Protein AF-A0A1I9GBY1-F1 (afdb_monomer_lite)

Structure (mmCIF, N/CA/C/O backbone):
data_AF-A0A1I9GBY1-F1
#
_entry.id   AF-A0A1I9GBY1-F1
#
loop_
_atom_site.group_PDB
_atom_site.id
_atom_site.type_symbol
_atom_site.label_atom_id
_atom_site.label_alt_id
_atom_site.label_comp_id
_atom_site.label_asym_id
_atom_site.label_entity_id
_atom_site.label_seq_id
_atom_site.pdbx_PDB_ins_code
_atom_site.Cartn_x
_atom_site.Cartn_y
_atom_site.Cartn_z
_atom_site.occupancy
_atom_site.B_iso_or_equiv
_atom_site.auth_seq_id
_atom_site.auth_comp_id
_atom_site.auth_asym_id
_atom_site.auth_atom_id
_atom_site.pdbx_PDB_model_num
ATOM 1 N N . ASN A 1 1 ? -6.267 0.503 -0.081 1.00 86.75 1 ASN A N 1
ATOM 2 C CA . ASN A 1 1 ? -6.363 1.276 -1.341 1.00 86.75 1 ASN A CA 1
ATOM 3 C C . ASN A 1 1 ? -5.111 1.041 -2.190 1.00 86.75 1 ASN A C 1
ATOM 5 O O . ASN A 1 1 ? -4.032 1.431 -1.754 1.00 86.75 1 ASN A O 1
ATOM 9 N N . PHE A 1 2 ? -5.229 0.370 -3.340 1.00 92.69 2 PHE A N 1
ATOM 10 C CA . PHE A 1 2 ? -4.099 0.061 -4.231 1.00 92.69 2 PHE A CA 1
ATOM 11 C C . PHE A 1 2 ? -4.047 1.026 -5.415 1.00 92.69 2 PHE A C 1
ATOM 13 O O . PHE A 1 2 ? -5.072 1.300 -6.029 1.00 92.69 2 PHE A O 1
ATOM 20 N N . GLN A 1 3 ? -2.847 1.503 -5.743 1.00 95.25 3 GLN A N 1
ATOM 21 C CA . GLN A 1 3 ? -2.601 2.433 -6.842 1.00 95.25 3 GLN A CA 1
ATOM 22 C C . GLN A 1 3 ? -1.541 1.880 -7.788 1.00 95.25 3 GLN A C 1
ATOM 24 O O . GLN A 1 3 ? -0.520 1.339 -7.356 1.00 95.25 3 GLN A O 1
ATOM 29 N N . LEU A 1 4 ? -1.765 2.055 -9.086 1.00 96.12 4 LEU A N 1
ATOM 30 C CA . LEU A 1 4 ? -0.801 1.678 -10.109 1.00 96.12 4 LEU A CA 1
ATOM 31 C C . LEU A 1 4 ? 0.464 2.530 -9.985 1.00 96.12 4 LEU A C 1
ATOM 33 O O . LEU A 1 4 ? 0.381 3.752 -9.906 1.00 96.12 4 LEU A O 1
ATOM 37 N N . THR A 1 5 ? 1.626 1.882 -9.918 1.00 95.31 5 THR A N 1
ATOM 38 C CA . THR A 1 5 ? 2.892 2.536 -9.569 1.00 95.31 5 THR A CA 1
ATOM 39 C C . THR A 1 5 ? 3.996 2.150 -10.546 1.00 95.31 5 THR A C 1
ATOM 41 O O . THR A 1 5 ? 4.127 0.987 -10.927 1.00 95.31 5 THR A O 1
ATOM 44 N N . ASN A 1 6 ? 4.812 3.138 -10.920 1.00 95.56 6 ASN A N 1
ATOM 45 C CA . ASN A 1 6 ? 6.075 2.926 -11.620 1.00 95.56 6 ASN A CA 1
ATOM 46 C C . ASN A 1 6 ? 7.186 2.769 -10.578 1.00 95.56 6 ASN A C 1
ATOM 48 O O . ASN A 1 6 ? 7.409 3.675 -9.772 1.00 95.56 6 ASN A O 1
ATOM 52 N N . PHE A 1 7 ? 7.880 1.637 -10.587 1.00 94.62 7 PHE A N 1
ATOM 53 C CA . PHE A 1 7 ? 9.011 1.390 -9.700 1.00 94.62 7 PHE A CA 1
ATOM 54 C C . PHE A 1 7 ? 10.318 1.721 -10.422 1.00 94.62 7 PHE A C 1
ATOM 56 O O . PHE A 1 7 ? 10.583 1.212 -11.506 1.00 94.62 7 PHE A O 1
ATOM 63 N N . GLN A 1 8 ? 11.124 2.598 -9.821 1.00 93.00 8 GLN A N 1
ATOM 64 C CA . GLN A 1 8 ? 12.408 3.046 -10.379 1.00 93.00 8 GLN A CA 1
ATOM 65 C C . GLN A 1 8 ? 13.574 2.108 -10.033 1.00 93.00 8 GLN A C 1
ATOM 67 O O . GLN A 1 8 ? 14.673 2.263 -10.553 1.00 93.00 8 GLN A O 1
ATOM 72 N N . THR A 1 9 ? 13.341 1.140 -9.149 1.00 92.62 9 THR A N 1
ATOM 73 C CA . THR A 1 9 ? 14.322 0.149 -8.705 1.00 92.62 9 THR A CA 1
ATOM 74 C C . THR A 1 9 ? 13.744 -1.258 -8.837 1.00 92.62 9 THR A C 1
ATOM 76 O O . THR A 1 9 ? 12.515 -1.416 -8.786 1.00 92.62 9 THR A O 1
ATOM 79 N N . PRO A 1 10 ? 14.596 -2.297 -8.970 1.00 93.94 10 PRO A N 1
ATOM 80 C CA . PRO A 1 10 ? 14.154 -3.682 -8.890 1.00 93.94 10 PRO A CA 1
ATOM 81 C C . PRO A 1 10 ? 13.291 -3.882 -7.647 1.00 93.94 10 PRO A C 1
ATOM 83 O O . PRO A 1 10 ? 13.693 -3.567 -6.527 1.00 93.94 10 PRO A O 1
ATOM 86 N N . THR A 1 11 ? 12.058 -4.320 -7.868 1.00 95.75 11 THR A N 1
ATOM 87 C CA . THR A 1 11 ? 11.041 -4.411 -6.828 1.00 95.75 11 THR A CA 1
ATOM 88 C C . THR A 1 11 ? 10.366 -5.765 -6.923 1.00 95.75 11 THR A C 1
ATOM 90 O O . THR A 1 11 ? 10.029 -6.209 -8.014 1.00 95.75 11 THR A O 1
ATOM 93 N N . TRP A 1 12 ? 10.125 -6.408 -5.786 1.00 95.56 12 TRP A N 1
ATOM 94 C CA . TRP A 1 12 ? 9.507 -7.728 -5.728 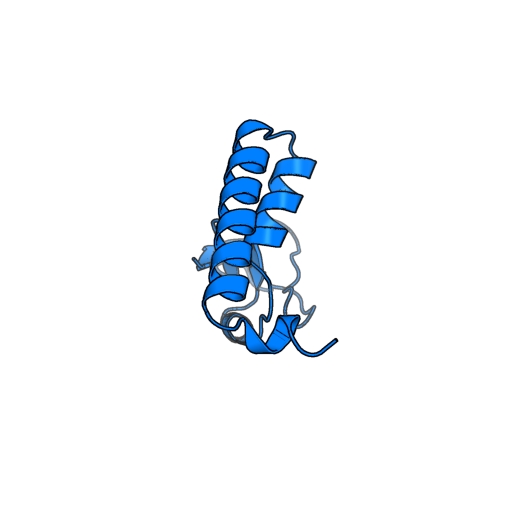1.00 95.56 12 TRP A CA 1
ATOM 95 C C . TRP A 1 12 ? 8.073 -7.648 -5.214 1.00 95.56 12 TRP A C 1
ATOM 97 O O . TRP A 1 12 ? 7.741 -6.840 -4.340 1.00 95.56 12 TRP A O 1
ATOM 107 N N . CYS A 1 13 ? 7.217 -8.476 -5.800 1.00 94.62 13 CYS A N 1
ATOM 108 C CA . CYS A 1 13 ? 5.836 -8.644 -5.395 1.00 94.62 13 CYS A CA 1
ATOM 109 C C . CYS A 1 13 ? 5.774 -9.365 -4.050 1.00 94.62 13 CYS A C 1
ATOM 111 O O . CYS A 1 13 ? 6.371 -10.419 -3.880 1.00 94.62 13 CYS A O 1
ATOM 113 N N .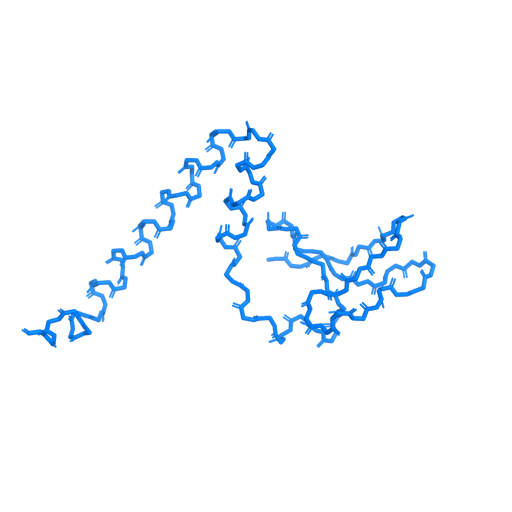 HIS A 1 14 ? 5.004 -8.834 -3.103 1.00 92.25 14 HIS A N 1
ATOM 114 C CA . HIS A 1 14 ? 4.860 -9.468 -1.795 1.00 92.25 14 HIS A CA 1
ATOM 115 C C . HIS A 1 14 ? 4.024 -10.758 -1.818 1.00 92.25 14 HIS A C 1
ATOM 117 O O . HIS A 1 14 ? 4.161 -11.577 -0.922 1.00 92.25 14 HIS A O 1
ATOM 123 N N . GLY A 1 15 ? 3.143 -10.933 -2.809 1.00 90.75 15 GLY A N 1
ATOM 124 C CA . GLY A 1 15 ? 2.247 -12.094 -2.867 1.00 90.75 15 GLY A CA 1
ATOM 125 C C . GLY A 1 15 ? 2.866 -13.337 -3.508 1.00 90.75 15 GLY A C 1
ATOM 126 O O . GLY A 1 15 ? 2.513 -14.445 -3.135 1.00 90.75 15 GLY A O 1
ATOM 127 N N . CYS A 1 16 ? 3.770 -13.167 -4.475 1.00 93.12 16 CYS A N 1
ATOM 128 C CA . CYS A 1 16 ? 4.382 -14.285 -5.206 1.00 93.12 16 CYS A CA 1
ATOM 129 C C . CYS A 1 16 ? 5.911 -14.271 -5.187 1.00 93.12 16 CYS A C 1
ATOM 131 O O . CYS A 1 16 ? 6.523 -15.096 -5.855 1.00 93.12 16 CYS A O 1
ATOM 133 N N . GLU A 1 17 ? 6.516 -13.282 -4.522 1.00 93.62 17 GLU A N 1
ATOM 134 C CA . GLU A 1 17 ? 7.969 -13.063 -4.443 1.00 93.62 17 GLU A CA 1
ATOM 135 C C . GLU A 1 17 ? 8.660 -12.864 -5.805 1.00 93.62 17 GLU A C 1
ATOM 137 O O . GLU A 1 17 ? 9.872 -12.686 -5.885 1.00 93.62 17 GLU A O 1
ATOM 142 N N . GLY A 1 18 ? 7.889 -12.808 -6.894 1.00 94.81 18 GLY A N 1
ATOM 143 C CA . GLY A 1 18 ? 8.376 -12.549 -8.240 1.00 94.81 18 GLY A CA 1
ATOM 144 C C . GLY A 1 18 ? 8.707 -11.077 -8.473 1.00 94.81 18 GLY A C 1
ATOM 145 O O . GLY A 1 18 ? 8.096 -10.172 -7.896 1.00 94.81 18 GLY A O 1
ATOM 146 N N . LEU A 1 19 ? 9.650 -10.827 -9.381 1.00 96.25 19 LEU A N 1
ATOM 147 C CA . LEU A 1 19 ? 10.040 -9.477 -9.779 1.00 96.25 19 LEU A CA 1
ATOM 148 C C . LEU A 1 19 ? 8.873 -8.734 -10.463 1.00 96.25 19 LEU A C 1
ATOM 150 O O . LEU A 1 19 ? 8.176 -9.265 -11.333 1.00 96.25 19 LEU A O 1
ATOM 154 N N . LEU A 1 20 ? 8.671 -7.475 -10.085 1.00 95.81 20 LEU A N 1
ATOM 155 C CA . LEU A 1 20 ? 7.812 -6.515 -10.779 1.00 95.81 20 LEU A CA 1
ATOM 156 C C . LEU A 1 20 ? 8.588 -5.980 -11.983 1.00 95.81 20 LEU A C 1
ATOM 158 O O . LEU A 1 20 ? 9.310 -4.990 -11.888 1.00 95.81 20 LEU A O 1
ATOM 162 N N . TRP A 1 21 ? 8.489 -6.701 -13.096 1.00 91.38 21 TRP A N 1
ATOM 163 C CA . TRP A 1 21 ? 9.265 -6.457 -14.307 1.00 91.38 21 TRP A CA 1
ATOM 164 C C . TRP A 1 21 ? 8.558 -5.496 -15.276 1.00 91.38 21 TRP A C 1
ATOM 166 O O . TRP A 1 21 ? 7.342 -5.316 -15.221 1.00 91.38 21 TRP A O 1
ATOM 176 N N . GLY A 1 22 ? 9.336 -4.891 -16.179 1.00 89.38 22 GLY A N 1
ATOM 177 C CA . GLY A 1 22 ? 8.859 -3.958 -17.206 1.00 89.38 22 GLY A CA 1
ATOM 178 C C . GLY A 1 22 ? 9.340 -2.518 -17.001 1.00 89.38 22 GLY A C 1
ATOM 179 O O . GLY A 1 22 ? 9.850 -2.157 -15.943 1.00 89.38 22 GLY A O 1
ATOM 180 N N . LEU A 1 23 ? 9.176 -1.678 -18.028 1.00 86.12 23 LEU A N 1
ATOM 181 C CA . LEU A 1 23 ? 9.671 -0.291 -18.035 1.00 86.12 23 LEU A CA 1
ATOM 182 C C . LEU A 1 23 ? 8.773 0.685 -17.259 1.00 86.12 23 LEU A C 1
ATOM 184 O O . LEU A 1 23 ? 9.261 1.652 -16.682 1.00 86.12 23 LEU A O 1
ATOM 188 N N . ALA A 1 24 ? 7.466 0.424 -17.215 1.00 89.62 24 ALA A N 1
ATOM 189 C CA . ALA A 1 24 ? 6.497 1.214 -16.462 1.00 89.62 24 ALA A CA 1
ATOM 190 C C . ALA A 1 24 ? 5.331 0.335 -15.996 1.00 89.62 24 ALA A C 1
ATOM 192 O O . ALA A 1 24 ? 5.103 -0.745 -16.539 1.00 89.62 24 ALA A O 1
ATOM 193 N N . ARG A 1 25 ? 4.571 0.832 -15.014 1.00 88.62 25 ARG A N 1
ATOM 194 C CA . ARG A 1 25 ? 3.310 0.268 -14.508 1.00 88.62 25 ARG A CA 1
ATOM 195 C C . ARG A 1 25 ? 3.448 -1.208 -14.125 1.00 88.62 25 ARG A C 1
ATOM 197 O O . ARG A 1 25 ? 2.548 -2.001 -14.383 1.00 88.62 25 ARG A O 1
ATOM 204 N N . GLN A 1 26 ? 4.576 -1.570 -13.509 1.00 94.38 26 GLN A N 1
ATOM 205 C CA . GLN A 1 26 ? 4.930 -2.970 -13.249 1.00 94.38 26 GLN A CA 1
ATOM 206 C C . GLN A 1 26 ? 4.008 -3.625 -12.212 1.00 94.38 26 GLN A C 1
ATOM 208 O O . GLN A 1 26 ? 3.880 -4.849 -12.167 1.00 94.38 26 GLN A O 1
ATOM 213 N N . GLY A 1 27 ? 3.356 -2.819 -11.369 1.00 95.38 27 GLY A N 1
ATOM 214 C CA . GLY A 1 27 ? 2.328 -3.306 -10.463 1.00 95.38 27 GLY A CA 1
ATOM 215 C C . GLY A 1 27 ? 1.706 -2.221 -9.597 1.00 95.38 27 GLY A C 1
ATOM 216 O O . GLY A 1 27 ? 1.720 -1.031 -9.914 1.00 95.38 27 GLY A O 1
ATOM 217 N N . LEU A 1 28 ? 1.133 -2.665 -8.488 1.00 95.62 28 LEU A N 1
ATOM 218 C CA . LEU A 1 28 ? 0.349 -1.868 -7.565 1.00 95.62 28 LEU A CA 1
ATOM 219 C C . LEU A 1 28 ? 1.131 -1.618 -6.275 1.00 95.62 28 LEU A C 1
ATOM 221 O O . LEU A 1 28 ? 1.853 -2.487 -5.781 1.00 95.62 28 LEU A O 1
ATOM 225 N N . LYS A 1 29 ? 0.922 -0.447 -5.679 1.00 94.81 29 LYS A N 1
ATOM 226 C CA . LYS A 1 29 ? 1.382 -0.099 -4.335 1.00 94.81 29 LYS A CA 1
ATOM 227 C C . LYS A 1 29 ? 0.188 0.327 -3.492 1.00 94.81 29 LYS A C 1
ATOM 229 O O . LYS A 1 29 ? -0.638 1.123 -3.933 1.00 94.81 29 LYS A O 1
ATOM 234 N N . CYS A 1 30 ? 0.085 -0.184 -2.270 1.00 93.44 30 CYS A N 1
ATOM 235 C CA . CYS A 1 30 ? -0.916 0.304 -1.329 1.00 93.44 30 CYS A CA 1
ATOM 236 C C . CYS A 1 30 ? -0.524 1.697 -0.821 1.00 93.44 30 CYS A C 1
ATOM 238 O O . CYS A 1 30 ? 0.595 1.888 -0.341 1.00 93.44 30 CYS A O 1
ATOM 240 N N . ALA A 1 31 ? -1.446 2.657 -0.886 1.00 91.06 31 ALA A N 1
ATOM 241 C CA . ALA A 1 31 ? -1.208 4.023 -0.417 1.00 91.06 31 ALA A CA 1
ATOM 242 C C . ALA A 1 31 ? -1.011 4.102 1.110 1.00 91.06 31 ALA A C 1
ATOM 244 O O . ALA A 1 31 ? -0.286 4.963 1.602 1.00 91.06 31 ALA A O 1
ATOM 245 N N . GLU A 1 32 ? -1.618 3.180 1.860 1.00 89.06 32 GLU A N 1
ATOM 246 C CA . GLU A 1 32 ? -1.584 3.190 3.324 1.00 89.06 32 GLU A CA 1
ATOM 247 C C . GLU A 1 32 ? -0.354 2.465 3.870 1.00 89.06 32 GLU A C 1
ATOM 249 O O . GLU A 1 32 ? 0.511 3.081 4.493 1.00 89.06 32 GLU A O 1
ATOM 254 N N . CYS A 1 33 ? -0.241 1.163 3.598 1.00 90.56 33 CYS A N 1
ATOM 255 C CA . CYS A 1 33 ? 0.835 0.337 4.143 1.00 90.56 33 CYS A CA 1
ATOM 256 C C . CYS A 1 33 ? 2.081 0.267 3.248 1.00 90.56 33 CYS A C 1
ATOM 258 O O . CYS A 1 33 ? 3.138 -0.174 3.689 1.00 90.56 33 CYS A O 1
ATOM 260 N N . GLY A 1 34 ? 1.997 0.703 1.987 1.00 91.62 34 GLY A N 1
ATOM 261 C CA . GLY A 1 34 ? 3.129 0.677 1.058 1.00 91.62 34 GLY A CA 1
ATOM 262 C C . GLY A 1 34 ? 3.494 -0.704 0.508 1.00 91.62 34 GLY A C 1
ATOM 263 O O . GLY A 1 34 ? 4.525 -0.811 -0.161 1.00 91.62 34 GLY A O 1
ATOM 264 N N . VAL A 1 35 ? 2.690 -1.746 0.765 1.00 92.94 35 VAL A N 1
ATOM 265 C CA . VAL A 1 35 ? 2.908 -3.081 0.181 1.00 92.94 35 VAL A CA 1
ATOM 266 C C . VAL A 1 35 ? 2.832 -3.009 -1.344 1.00 92.94 35 VAL A C 1
ATOM 268 O O . VAL A 1 35 ? 2.024 -2.256 -1.889 1.00 92.94 35 VAL A O 1
ATOM 271 N N . LYS A 1 36 ? 3.705 -3.760 -2.020 1.00 94.62 36 LYS A N 1
ATOM 272 C CA . LYS A 1 36 ? 3.881 -3.742 -3.477 1.00 94.62 36 LYS A CA 1
ATOM 273 C C . LYS A 1 36 ? 3.559 -5.124 -4.030 1.00 94.62 36 LYS A C 1
ATOM 275 O O . LYS A 1 36 ? 4.073 -6.110 -3.504 1.00 94.62 36 LYS A O 1
ATOM 280 N N . VAL A 1 37 ? 2.713 -5.201 -5.051 1.00 95.19 37 VAL A N 1
ATOM 281 C CA . VAL A 1 37 ? 2.254 -6.467 -5.643 1.00 95.19 37 VAL A CA 1
ATOM 282 C C . VAL A 1 37 ? 1.983 -6.337 -7.132 1.00 95.19 37 VAL A C 1
ATOM 284 O O . VAL A 1 37 ? 1.758 -5.237 -7.631 1.00 95.19 37 VAL A O 1
ATOM 287 N N . HIS A 1 38 ? 1.980 -7.461 -7.850 1.00 96.12 38 HIS A N 1
ATOM 288 C CA . HIS A 1 38 ? 1.398 -7.507 -9.191 1.00 96.12 38 HIS A CA 1
ATOM 289 C C . HIS A 1 38 ? -0.111 -7.281 -9.118 1.00 96.12 38 HIS A C 1
ATOM 291 O O . HIS A 1 38 ? -0.737 -7.577 -8.101 1.00 96.12 38 HIS A O 1
ATOM 297 N N . ASP A 1 39 ? -0.694 -6.846 -10.230 1.00 92.88 39 ASP A N 1
ATOM 298 C CA . ASP A 1 39 ? -2.142 -6.668 -10.363 1.00 92.88 39 ASP A CA 1
ATOM 299 C C . ASP A 1 39 ? -2.911 -7.963 -10.033 1.00 92.88 39 ASP A C 1
ATOM 301 O O . ASP A 1 39 ? -3.735 -7.991 -9.123 1.00 92.88 39 ASP A O 1
ATOM 305 N N . LYS A 1 40 ? -2.484 -9.088 -10.626 1.00 92.06 40 LYS A N 1
ATOM 306 C CA . LYS A 1 40 ? -3.016 -10.434 -10.338 1.00 92.06 40 LYS A CA 1
ATOM 307 C C . LYS A 1 40 ? -2.805 -10.922 -8.898 1.00 92.06 40 LYS A C 1
ATOM 309 O O . LYS A 1 40 ? -3.463 -11.860 -8.467 1.00 92.06 40 LYS A O 1
ATOM 314 N N . CYS A 1 41 ? -1.851 -10.340 -8.168 1.00 92.19 41 CYS A N 1
ATOM 315 C CA . CYS A 1 41 ? -1.516 -10.744 -6.800 1.00 92.19 41 CYS A CA 1
ATOM 316 C C . CYS A 1 41 ? -2.233 -9.901 -5.739 1.00 92.19 41 CYS A C 1
ATOM 318 O O . CYS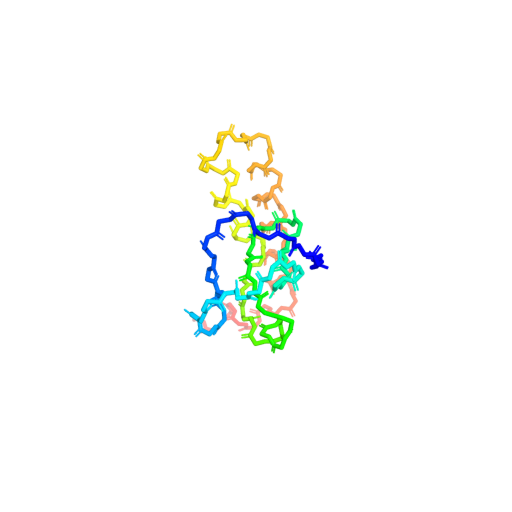 A 1 41 ? -2.047 -10.152 -4.550 1.00 92.19 41 CYS A O 1
ATOM 320 N N . ARG A 1 42 ? -3.042 -8.916 -6.151 1.00 88.19 42 ARG A N 1
ATOM 321 C CA . ARG A 1 42 ? -3.803 -8.042 -5.253 1.00 88.19 42 ARG A CA 1
ATOM 322 C C . ARG A 1 42 ? -4.702 -8.826 -4.299 1.00 88.19 42 ARG A C 1
ATOM 324 O O . ARG A 1 42 ? -4.681 -8.554 -3.104 1.00 88.19 42 ARG A O 1
ATOM 331 N N . ASP A 1 43 ? -5.460 -9.782 -4.828 1.00 84.69 43 ASP A N 1
ATOM 332 C CA . ASP A 1 43 ? -6.520 -10.473 -4.077 1.00 84.69 43 ASP A CA 1
ATOM 333 C C . ASP A 1 43 ? -6.004 -11.683 -3.285 1.00 84.69 43 ASP A C 1
ATOM 335 O O . ASP A 1 43 ? -6.689 -12.202 -2.412 1.00 84.69 43 ASP A O 1
ATOM 339 N N . LEU A 1 44 ? -4.762 -12.100 -3.548 1.00 80.56 44 LEU A N 1
ATOM 340 C CA . LEU A 1 44 ? -4.079 -13.191 -2.844 1.00 80.56 44 LEU A CA 1
ATOM 341 C C . LEU A 1 44 ? -3.458 -12.739 -1.509 1.00 80.56 44 LEU A C 1
ATOM 343 O O . LEU A 1 44 ? -2.906 -13.548 -0.767 1.00 80.56 44 LEU A O 1
ATOM 347 N N . LEU A 1 45 ? -3.513 -11.443 -1.194 1.00 74.19 45 LEU A N 1
ATOM 348 C CA . LEU A 1 45 ? -2.946 -10.889 0.030 1.00 74.19 45 LEU A CA 1
ATOM 349 C C . LEU A 1 45 ? -3.890 -11.073 1.225 1.00 74.19 45 LEU A C 1
ATOM 351 O O . LEU A 1 45 ? -4.881 -10.361 1.356 1.00 74.19 45 LEU A O 1
ATOM 355 N N . SER A 1 46 ? -3.479 -11.892 2.192 1.00 66.56 46 SER A N 1
ATOM 356 C CA . SER A 1 46 ? -4.016 -11.906 3.565 1.00 66.56 46 SER A CA 1
ATOM 357 C C . SER A 1 46 ? -3.449 -10.778 4.446 1.00 66.56 46 SER A C 1
ATOM 359 O O . SER A 1 46 ? -3.506 -10.827 5.673 1.00 66.56 46 SER A O 1
ATOM 361 N N . ALA A 1 47 ? -2.832 -9.763 3.835 1.00 63.25 47 ALA A N 1
ATOM 362 C CA . ALA A 1 47 ? -2.040 -8.775 4.547 1.00 63.25 47 ALA A CA 1
ATOM 363 C C . ALA A 1 47 ? -2.908 -7.819 5.371 1.00 63.25 47 ALA A C 1
ATOM 365 O O . ALA A 1 47 ? -3.637 -6.992 4.817 1.00 63.25 47 ALA A O 1
ATOM 366 N N . ASP A 1 48 ? -2.724 -7.856 6.691 1.00 82.62 48 ASP A N 1
ATOM 367 C CA . ASP A 1 48 ? -3.276 -6.860 7.602 1.00 82.62 48 ASP A CA 1
ATOM 368 C C . ASP A 1 48 ? -2.665 -5.477 7.304 1.00 82.62 48 ASP A C 1
ATOM 370 O O . ASP A 1 48 ? -1.515 -5.160 7.633 1.00 82.62 48 ASP A O 1
ATOM 374 N N . CYS A 1 49 ? -3.426 -4.668 6.563 1.00 88.00 49 CYS A N 1
ATOM 375 C CA . CYS A 1 49 ? -2.991 -3.363 6.076 1.00 88.00 49 CYS A CA 1
ATOM 376 C C . CYS A 1 49 ? -2.715 -2.391 7.231 1.00 88.00 49 CYS A C 1
ATOM 378 O O . CYS A 1 49 ? -1.768 -1.607 7.144 1.00 88.00 49 CYS A O 1
ATOM 380 N N . LEU A 1 50 ? -3.498 -2.464 8.314 1.00 87.00 50 LEU A N 1
ATOM 381 C CA . LEU A 1 50 ? -3.344 -1.588 9.477 1.00 87.00 50 LEU A CA 1
ATOM 382 C C . LEU A 1 50 ? -2.049 -1.895 10.218 1.00 87.00 50 LEU A C 1
ATOM 384 O O . LEU A 1 50 ? -1.278 -0.977 10.501 1.00 87.00 50 LEU A O 1
ATOM 388 N N . GLN A 1 51 ? -1.773 -3.179 10.448 1.00 86.94 51 GLN A N 1
ATOM 389 C CA . GLN A 1 51 ? -0.546 -3.610 11.107 1.00 86.94 51 GLN A CA 1
ATOM 390 C C . GLN A 1 51 ? 0.697 -3.134 10.342 1.00 86.94 51 GLN A C 1
ATOM 392 O O . GLN A 1 51 ? 1.581 -2.485 10.900 1.00 86.94 51 GLN A O 1
ATOM 397 N N . ARG A 1 52 ? 0.731 -3.357 9.025 1.00 87.00 52 ARG A N 1
ATOM 398 C CA . ARG A 1 52 ? 1.865 -2.945 8.180 1.00 87.00 52 ARG A CA 1
ATOM 399 C C . ARG A 1 52 ? 2.024 -1.432 8.092 1.00 87.00 52 ARG A C 1
ATOM 401 O O . ARG A 1 52 ? 3.144 -0.932 7.998 1.00 87.00 52 ARG A O 1
ATOM 408 N N . ALA A 1 53 ? 0.916 -0.692 8.092 1.00 88.19 53 ALA A N 1
ATOM 409 C CA . ALA A 1 53 ? 0.964 0.763 8.141 1.00 88.19 53 ALA A CA 1
ATOM 410 C C . ALA A 1 53 ? 1.582 1.249 9.463 1.00 88.19 53 ALA A C 1
ATOM 412 O O . ALA A 1 53 ? 2.425 2.146 9.432 1.00 88.19 53 ALA A O 1
ATOM 413 N N . ALA A 1 54 ? 1.229 0.629 10.594 1.00 88.00 54 ALA A N 1
ATOM 414 C CA . ALA A 1 54 ? 1.779 0.975 11.904 1.00 88.00 54 ALA A CA 1
ATOM 415 C C . ALA A 1 54 ? 3.283 0.666 11.991 1.00 88.00 54 ALA A C 1
ATOM 417 O O . ALA A 1 54 ? 4.067 1.523 12.396 1.00 88.00 54 ALA A O 1
ATOM 418 N N . GLU A 1 55 ? 3.707 -0.510 11.520 1.00 88.12 55 GLU A N 1
ATOM 419 C CA . GLU A 1 55 ? 5.12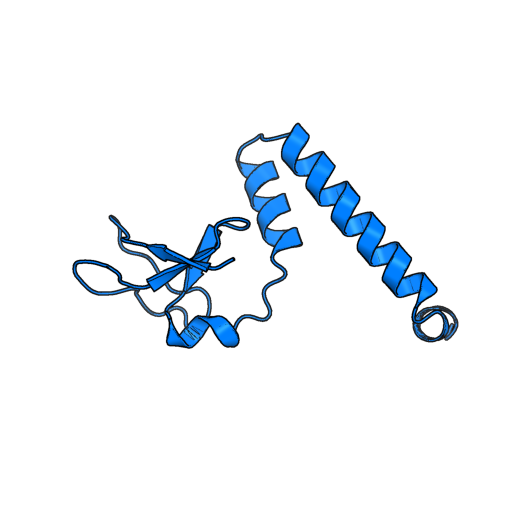4 -0.895 11.447 1.00 88.12 55 GLU A CA 1
ATOM 420 C C . GLU A 1 55 ? 5.937 0.066 10.575 1.00 88.12 55 GLU A C 1
ATOM 422 O O . GLU A 1 55 ? 7.046 0.469 10.935 1.00 88.12 55 GLU A O 1
ATOM 427 N N . LYS A 1 56 ? 5.386 0.463 9.421 1.00 87.12 56 LYS A N 1
ATOM 428 C CA . LYS A 1 56 ? 6.030 1.430 8.532 1.00 87.12 56 LYS A CA 1
ATOM 429 C C . LYS A 1 56 ? 6.208 2.782 9.225 1.00 87.12 56 LYS A C 1
ATOM 431 O O . LYS A 1 56 ? 7.305 3.335 9.150 1.00 87.12 56 LYS A O 1
ATOM 436 N N . SER A 1 57 ? 5.168 3.300 9.878 1.00 87.88 57 SER A N 1
ATOM 437 C CA . SER A 1 57 ? 5.223 4.589 10.578 1.00 87.88 57 SER A CA 1
ATOM 438 C C . SER A 1 57 ? 6.176 4.568 11.770 1.00 87.88 57 SER A C 1
ATOM 440 O O . SER A 1 57 ? 6.918 5.529 11.961 1.00 87.88 57 SER A O 1
ATOM 442 N N . SER A 1 58 ? 6.253 3.448 12.495 1.00 89.06 58 SER A N 1
ATOM 443 C CA . SER A 1 58 ? 7.241 3.250 13.558 1.00 89.06 58 SER A CA 1
ATOM 444 C C . SER A 1 58 ? 8.678 3.327 13.022 1.00 89.06 58 SER A C 1
ATOM 446 O O . SER A 1 58 ? 9.493 4.069 13.565 1.00 89.06 58 SER A O 1
ATOM 448 N N . LYS A 1 59 ? 8.976 2.656 11.898 1.00 88.25 59 LYS A N 1
ATOM 449 C CA . LYS A 1 59 ? 10.315 2.669 11.272 1.00 88.25 59 LYS A CA 1
ATOM 450 C C . LYS A 1 59 ? 10.750 4.042 10.752 1.00 88.25 59 LYS A C 1
ATOM 452 O O . LYS A 1 59 ? 11.944 4.304 10.688 1.00 88.25 59 LYS A O 1
ATOM 457 N N . HIS A 1 60 ? 9.803 4.894 10.360 1.00 86.88 60 HIS A N 1
ATOM 458 C CA . HIS A 1 60 ? 10.086 6.232 9.822 1.00 86.88 60 HIS A CA 1
ATOM 459 C C . HIS A 1 60 ? 9.976 7.344 10.879 1.00 86.88 60 HIS A C 1
ATOM 461 O O . HIS A 1 60 ? 10.107 8.514 10.537 1.00 86.88 60 HIS A O 1
ATOM 467 N N . GLY A 1 61 ? 9.735 7.003 12.152 1.00 82.56 61 GLY A N 1
ATOM 468 C CA . GLY A 1 61 ? 9.647 7.987 13.235 1.00 82.56 61 GLY A CA 1
ATOM 469 C C . GLY A 1 61 ? 8.384 8.858 13.202 1.00 82.56 61 GLY A C 1
ATOM 470 O O . GLY A 1 61 ? 8.361 9.937 13.788 1.00 82.56 61 GLY A O 1
ATOM 471 N N . GLU A 1 62 ? 7.309 8.411 12.547 1.00 85.06 62 GLU A N 1
ATOM 472 C CA . GLU A 1 62 ? 6.038 9.142 12.485 1.00 85.06 62 GLU A CA 1
ATOM 473 C C . GLU A 1 62 ? 5.185 8.853 13.739 1.00 85.06 62 GLU A C 1
ATOM 475 O O . GLU A 1 62 ? 4.202 8.104 13.695 1.00 85.06 62 GLU A O 1
ATOM 480 N N . GLY A 1 63 ? 5.569 9.427 14.886 1.00 80.12 63 GLY A N 1
ATOM 481 C CA . GLY A 1 63 ? 4.959 9.139 16.196 1.00 80.12 63 GLY A CA 1
ATOM 482 C C . GLY A 1 63 ? 3.438 9.344 16.240 1.00 80.12 63 GLY A C 1
ATOM 483 O O . GLY A 1 63 ? 2.700 8.420 16.583 1.00 80.12 63 GLY A O 1
ATOM 484 N N . ASN A 1 64 ? 2.958 10.508 15.784 1.00 87.38 64 ASN A N 1
ATOM 485 C CA . ASN A 1 64 ? 1.521 10.825 15.731 1.00 87.38 64 ASN A CA 1
ATOM 486 C C . ASN A 1 64 ? 0.736 9.821 14.871 1.00 87.38 64 ASN A C 1
ATOM 488 O O . ASN A 1 64 ? -0.355 9.380 15.228 1.00 87.38 64 ASN A O 1
ATOM 492 N N . ARG A 1 65 ? 1.309 9.417 13.731 1.00 86.62 65 ARG A N 1
ATOM 493 C CA . ARG A 1 65 ? 0.676 8.457 12.820 1.00 86.62 65 ARG A CA 1
ATOM 494 C C . ARG A 1 65 ? 0.599 7.065 13.441 1.00 86.62 65 ARG A C 1
ATOM 496 O O . ARG A 1 65 ? -0.419 6.393 13.304 1.00 86.62 65 ARG A O 1
ATOM 503 N N . THR A 1 66 ? 1.641 6.666 14.164 1.00 87.75 66 THR A N 1
ATOM 504 C CA . THR A 1 66 ? 1.694 5.387 14.882 1.00 87.75 66 THR A CA 1
ATOM 505 C C . THR A 1 66 ? 0.623 5.324 15.973 1.00 87.75 66 THR A C 1
ATOM 507 O O . THR A 1 66 ? -0.127 4.352 16.031 1.00 87.75 66 THR A O 1
ATOM 510 N N . GLN A 1 67 ? 0.480 6.384 16.777 1.00 89.12 67 GLN A N 1
ATOM 511 C CA . GLN A 1 67 ? -0.555 6.475 17.814 1.00 89.12 67 GLN A CA 1
ATOM 512 C C . GLN A 1 67 ? -1.972 6.390 17.231 1.00 89.12 67 GLN A C 1
ATOM 514 O O . GLN A 1 67 ? -2.798 5.625 17.731 1.00 89.12 67 GLN A O 1
ATOM 519 N N . ASN A 1 68 ? -2.236 7.110 16.138 1.00 91.19 68 ASN A N 1
ATOM 520 C CA . ASN A 1 68 ? -3.536 7.076 15.466 1.00 91.19 68 ASN A CA 1
ATOM 521 C C . ASN A 1 68 ? -3.875 5.675 14.935 1.00 91.19 68 ASN A C 1
ATOM 523 O O . ASN A 1 68 ? -4.989 5.192 15.124 1.00 91.19 68 ASN A O 1
ATOM 527 N N . LEU A 1 69 ? -2.912 4.992 14.310 1.00 90.25 69 LEU A N 1
ATOM 528 C CA . LEU A 1 69 ? -3.111 3.629 13.810 1.00 90.25 69 LEU A CA 1
ATOM 529 C C . LEU A 1 69 ? -3.351 2.632 14.951 1.00 90.25 69 LEU A C 1
ATOM 531 O O . LEU A 1 69 ? -4.253 1.802 14.853 1.00 90.25 69 LEU A O 1
ATOM 535 N N . MET A 1 70 ? -2.615 2.751 16.059 1.00 89.88 70 MET A N 1
ATOM 536 C CA . MET A 1 70 ? -2.831 1.928 17.255 1.00 89.88 70 MET A CA 1
ATOM 537 C C . MET A 1 70 ? -4.219 2.140 17.869 1.00 89.88 70 MET A C 1
ATOM 539 O O . MET A 1 70 ? -4.843 1.175 18.308 1.00 89.88 70 MET A O 1
ATOM 543 N N . ALA A 1 71 ? -4.728 3.376 17.878 1.00 92.56 71 ALA A N 1
ATOM 544 C CA . ALA A 1 71 ? -6.078 3.664 18.353 1.00 92.56 71 ALA A CA 1
ATOM 545 C C . ALA A 1 71 ? -7.144 2.955 17.499 1.00 92.56 71 ALA A C 1
ATOM 547 O O . ALA A 1 71 ? -8.037 2.312 18.049 1.00 92.56 71 ALA A O 1
ATOM 548 N N . VAL A 1 72 ? -7.006 2.991 16.167 1.00 92.00 72 VAL A N 1
ATOM 549 C CA . VAL A 1 72 ? -7.911 2.287 15.238 1.00 92.00 72 VAL A CA 1
ATOM 550 C C . VAL A 1 72 ? -7.847 0.769 15.428 1.00 92.00 72 VAL A C 1
ATOM 552 O O . VAL A 1 72 ? -8.885 0.106 15.429 1.00 92.00 72 VAL A O 1
ATOM 555 N N . ILE A 1 73 ? -6.645 0.212 15.612 1.00 90.69 73 ILE A N 1
ATOM 556 C CA . ILE A 1 73 ? -6.455 -1.224 15.864 1.00 90.69 73 ILE A CA 1
ATOM 557 C C . ILE A 1 73 ? -7.165 -1.635 17.159 1.00 90.69 73 ILE A C 1
ATOM 559 O O . ILE A 1 73 ? -7.944 -2.587 17.154 1.00 90.69 73 ILE A O 1
ATOM 563 N N . ARG A 1 74 ? -6.959 -0.885 18.249 1.00 91.81 74 ARG A N 1
ATOM 564 C CA . ARG A 1 74 ? -7.601 -1.154 19.544 1.00 91.81 74 ARG A CA 1
ATOM 565 C C . ARG A 1 74 ? -9.124 -1.096 19.451 1.00 91.81 74 ARG A C 1
ATOM 567 O O . ARG A 1 74 ? -9.802 -1.930 20.042 1.00 91.81 74 ARG A O 1
ATOM 574 N N . GLU A 1 75 ? -9.661 -0.133 18.711 1.00 93.56 75 GLU A N 1
ATOM 575 C CA . GLU A 1 75 ? -11.106 -0.010 18.523 1.00 93.56 75 GLU A CA 1
ATOM 576 C C . GLU A 1 75 ? -11.683 -1.210 17.756 1.00 93.56 75 GLU A C 1
ATOM 578 O O . GLU A 1 75 ? -12.697 -1.774 18.162 1.00 93.56 75 GLU A O 1
ATOM 583 N N . ARG A 1 76 ? -11.000 -1.682 16.701 1.00 90.88 76 ARG A N 1
ATOM 584 C CA . ARG A 1 76 ? -11.403 -2.909 15.993 1.00 90.88 76 ARG A CA 1
ATOM 585 C C . ARG A 1 76 ? -11.386 -4.143 16.892 1.00 90.88 76 ARG A C 1
ATOM 587 O O . ARG A 1 76 ? -12.308 -4.946 16.791 1.00 90.88 76 ARG A O 1
ATOM 594 N N . MET A 1 77 ? -10.390 -4.277 17.769 1.00 89.56 77 MET A N 1
ATOM 595 C CA . MET A 1 77 ? -10.319 -5.389 18.726 1.00 89.56 77 MET A CA 1
ATOM 596 C C . MET A 1 77 ? -11.531 -5.389 19.667 1.00 89.56 77 MET A C 1
ATOM 598 O O . MET A 1 77 ? -12.228 -6.395 19.760 1.00 89.56 77 MET A O 1
ATOM 602 N N . LYS A 1 78 ? -11.880 -4.231 20.245 1.00 93.44 78 LYS A N 1
ATOM 60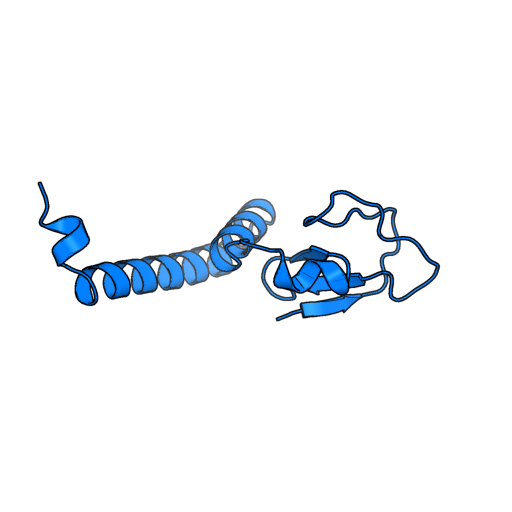3 C CA . LYS A 1 78 ? -13.086 -4.085 21.082 1.00 93.44 78 LYS A CA 1
ATOM 604 C C . LYS A 1 78 ? -14.378 -4.408 20.335 1.00 93.44 78 LYS A C 1
ATOM 606 O O . LYS A 1 78 ? -15.321 -4.952 20.910 1.00 93.44 78 LYS A O 1
ATOM 611 N N . MET A 1 79 ? -14.460 -4.052 19.050 1.00 91.56 79 MET A N 1
ATOM 612 C CA . MET A 1 79 ? -15.608 -4.429 18.224 1.00 91.56 79 MET A CA 1
ATOM 613 C C . MET A 1 79 ? -15.698 -5.943 18.024 1.00 91.56 79 MET A C 1
ATOM 615 O O . MET A 1 79 ? -16.806 -6.469 18.012 1.00 91.56 79 MET A O 1
ATOM 619 N N . GLN A 1 80 ? -14.572 -6.646 17.877 1.00 87.38 80 GLN A N 1
ATOM 620 C CA . GLN A 1 80 ? -14.562 -8.105 17.748 1.00 87.38 80 GLN A CA 1
ATOM 621 C C . GLN A 1 80 ? -15.003 -8.793 19.041 1.00 87.38 80 GLN A C 1
ATOM 623 O O . GLN A 1 80 ? -15.846 -9.683 18.970 1.00 87.38 80 GLN A O 1
ATOM 628 N N . GLU A 1 81 ? -14.514 -8.332 20.195 1.00 89.12 81 GLU A N 1
ATOM 629 C CA . GLU A 1 81 ? -14.936 -8.820 21.518 1.00 89.12 81 GLU A CA 1
ATOM 630 C C . GLU A 1 81 ? -16.447 -8.649 21.718 1.00 89.12 81 GLU A C 1
ATOM 632 O O . GLU A 1 81 ? -17.143 -9.588 22.089 1.00 89.12 81 GLU A O 1
ATOM 637 N N . ARG A 1 82 ? -16.986 -7.468 21.387 1.00 90.50 82 ARG A N 1
ATOM 638 C CA . ARG A 1 82 ? -18.430 -7.205 21.473 1.00 90.50 82 ARG A CA 1
ATOM 639 C C . ARG A 1 82 ? -19.270 -8.024 20.495 1.00 90.50 82 ARG A C 1
ATOM 641 O O . ARG A 1 82 ? -20.406 -8.354 20.817 1.00 90.50 82 ARG A O 1
ATOM 648 N N . ASN A 1 83 ? -18.771 -8.260 19.283 1.00 92.75 83 ASN A N 1
ATOM 649 C CA . ASN A 1 83 ? -19.548 -8.912 18.227 1.00 92.75 83 ASN A CA 1
ATOM 650 C C . ASN A 1 83 ? -19.508 -10.444 18.306 1.00 92.75 83 ASN A C 1
ATOM 652 O O . ASN A 1 83 ? -20.395 -11.075 17.738 1.00 92.75 83 ASN A O 1
ATOM 656 N N . LYS A 1 84 ? -18.481 -11.025 18.938 1.00 90.88 84 LYS A N 1
ATOM 657 C CA . LYS A 1 84 ? -18.339 -12.472 19.146 1.00 90.88 84 LYS A CA 1
ATOM 658 C C . LYS A 1 84 ? -17.830 -12.791 20.558 1.00 90.88 84 LYS A C 1
ATOM 660 O O . LYS A 1 84 ? -16.714 -13.306 20.693 1.00 90.88 84 LYS A O 1
ATOM 665 N N . PRO A 1 85 ? -18.607 -12.466 21.605 1.00 86.88 85 PRO A N 1
ATOM 666 C CA . PRO A 1 85 ? -18.211 -12.747 22.983 1.00 86.88 85 PRO A CA 1
ATOM 667 C C . PRO A 1 85 ? -17.963 -14.246 23.212 1.00 86.88 85 PRO A C 1
ATOM 669 O O . PRO A 1 85 ? -17.046 -14.613 23.940 1.00 86.88 85 PRO A O 1
ATOM 672 N N . GLU A 1 86 ? -18.667 -15.120 22.481 1.00 88.94 86 GLU A N 1
ATOM 673 C CA . GLU A 1 86 ? -18.555 -16.573 22.609 1.00 88.94 86 GLU A CA 1
ATOM 674 C C . GLU A 1 86 ? -17.142 -17.112 22.343 1.00 88.94 86 GLU A C 1
ATOM 676 O O . GLU A 1 86 ? -16.750 -18.115 22.930 1.00 88.94 86 GLU A O 1
ATOM 681 N N . ILE A 1 87 ? -16.345 -16.439 21.504 1.00 88.00 87 ILE A N 1
ATOM 682 C CA . ILE A 1 87 ? -14.955 -16.843 21.234 1.00 88.00 87 ILE A CA 1
ATOM 683 C C . ILE A 1 87 ? -14.085 -16.690 22.488 1.00 88.00 87 ILE A C 1
ATOM 685 O O . ILE A 1 87 ? -13.142 -17.456 22.678 1.00 88.00 87 ILE A O 1
ATOM 689 N N . PHE A 1 88 ? -14.389 -15.705 23.332 1.00 81.94 88 PHE A N 1
ATOM 690 C CA . PHE A 1 88 ? -13.586 -15.346 24.500 1.00 81.94 88 PHE A CA 1
ATOM 691 C C . PHE A 1 88 ? -14.105 -15.978 25.797 1.00 81.94 88 PHE A C 1
ATOM 693 O O . PHE A 1 88 ? -13.324 -16.161 26.725 1.00 81.94 88 PHE A O 1
ATOM 700 N N . ASP A 1 89 ? -15.379 -16.373 25.832 1.00 75.44 89 ASP A N 1
ATOM 701 C CA . ASP A 1 89 ? -16.019 -17.023 26.982 1.00 75.44 89 ASP A CA 1
ATOM 702 C C . ASP A 1 89 ? -15.791 -18.552 27.035 1.00 75.44 89 ASP A C 1
ATOM 704 O O . ASP A 1 89 ? -16.220 -19.207 27.981 1.00 75.44 89 ASP A O 1
ATOM 708 N N . THR A 1 90 ? -15.121 -19.152 26.037 1.00 63.97 90 THR A N 1
ATOM 709 C CA . THR A 1 90 ? -14.877 -20.614 25.972 1.00 63.97 90 THR A CA 1
ATOM 710 C C . THR A 1 90 ? -13.641 -21.064 26.783 1.00 63.97 90 THR A C 1
ATOM 712 O O . THR A 1 90 ? -12.867 -21.903 26.315 1.00 63.97 90 THR A O 1
ATOM 715 N N . VAL A 1 91 ? -13.425 -20.504 27.981 1.00 57.81 91 VAL A N 1
ATOM 716 C CA . VAL A 1 91 ? -12.366 -20.920 28.930 1.00 57.81 91 VAL A CA 1
ATOM 717 C C . VAL A 1 91 ? -12.976 -21.443 30.221 1.00 57.81 91 VAL A C 1
ATOM 719 O O . VAL A 1 91 ? -13.837 -20.739 30.790 1.00 57.81 91 VAL A O 1
#

Sequence (91 aa):
NFQLTNFQTPTWCHGCEGLLWGLARQGLKCAECGVKVHDKCRDLLSADCLQRAAEKSSKHGEGNRTQNLMAVIRERMKMQERNKPEIFDTV

Organism: Brugia malayi (NCBI:txid6279)

Foldseek 3Di:
DKDQWFDPDFDAAPQPRHTLDDRGSSDIADPQLRHTHHPVRVVSDPDPSLVSSLVVCVVVVVVVSNVVSVVVVVVVVVVCCVVCVVVVPPD

Secondary structure (DSSP, 8-state):
-EEEE--SS--B-TTT--B--SSS--EEEETTT--EE-GGGSTT----HHHHHHHHHHHTT-HHHHHHHHHHHHHHHHHHHHH-GGGTS--

pLDDT: mean 88.98, std 7.1, ran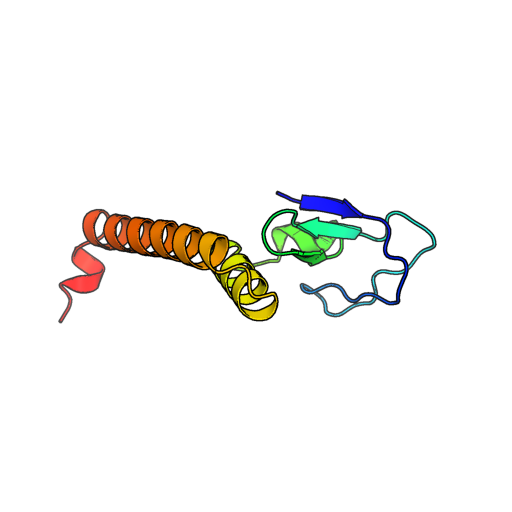ge [57.81, 96.25]

Radius of gyration: 16.7 Å; chains: 1; bounding box: 34×32×47 Å

InterPro domains:
  IPR002219 Protein kinase C-like, phorbol ester/diacylglycerol-binding domain [PF00130] (1-49)
  IPR002219 Protein kinase C-like, phorbol ester/diacylglycerol-binding domain [PS50081] (1-49)
  IPR002219 Protein kinase C-like, phorbol ester/diacylglycerol-binding domain [SM00109] (1-49)
  IPR020454 Diacylglycerol/phorbol-ester binding [PR00008] (13-22)
  IPR020454 Diacylglycerol/phorbol-ester binding [PR00008] (26-37)
  IPR020454 Diacylglycerol/phorbol-ester binding [PR00008] (38-50)
  IPR027080 Protein Unc-13 [PTHR10480] (1-90)
  IPR046349 C1-like domain superfamily [SSF57889] (2-51)